Protein AF-A0A562UPF8-F1 (afdb_monomer_lite)

InterPro domains:
  IPR036689 ESAT-6-like superfamily [SSF140453] (4-99)

pLDDT: mean 78.83, std 12.69, range [39.84, 93.44]

Secondary structure (DSSP, 8-state):
--------HHHHHHHHHHHHHHHHHHHHHHHHHHHHHHHHHHSSSS-SHHHHHHHHHHHHHHHHHHHHHHHHHHHHHHHHHHHHHHHHHHHHHHHHHH--

Structure (mmCIF, N/CA/C/O backbone):
data_AF-A0A562UPF8-F1
#
_entry.id   AF-A0A562UPF8-F1
#
loop_
_atom_site.group_PDB
_atom_site.id
_atom_site.type_symbol
_atom_site.label_atom_id
_atom_site.label_alt_id
_atom_site.label_comp_id
_atom_site.label_asym_id
_atom_site.label_entity_id
_atom_site.label_seq_id
_atom_site.pdbx_PDB_ins_code
_atom_site.Cartn_x
_atom_site.Cartn_y
_atom_site.Cartn_z
_atom_site.occupancy
_atom_site.B_iso_or_equiv
_atom_site.auth_seq_id
_atom_site.auth_comp_id
_atom_site.auth_asym_id
_atom_site.auth_atom_id
_atom_site.pdbx_PDB_model_num
ATOM 1 N N . MET A 1 1 ? 35.860 -2.901 -25.262 1.00 39.84 1 MET A N 1
ATOM 2 C CA . MET A 1 1 ? 34.928 -3.834 -24.601 1.00 39.84 1 MET A CA 1
ATOM 3 C C . MET A 1 1 ? 34.217 -3.052 -23.514 1.00 39.84 1 MET A C 1
ATOM 5 O O . MET A 1 1 ? 34.785 -2.869 -22.448 1.00 39.84 1 MET A O 1
ATOM 9 N N . GLY A 1 2 ? 33.064 -2.464 -23.837 1.00 44.31 2 GLY A N 1
ATOM 10 C CA . GLY A 1 2 ? 32.216 -1.846 -22.823 1.00 44.31 2 GLY A CA 1
ATOM 11 C C . GLY A 1 2 ? 31.540 -2.966 -22.052 1.00 44.31 2 GLY A C 1
ATOM 12 O O . GLY A 1 2 ? 30.917 -3.829 -22.669 1.00 44.31 2 GLY A O 1
ATOM 13 N N . ASP A 1 3 ? 31.745 -2.994 -20.743 1.00 45.16 3 ASP A N 1
ATOM 14 C CA . ASP A 1 3 ? 31.007 -3.860 -19.837 1.00 45.16 3 ASP A CA 1
ATOM 15 C C . ASP A 1 3 ? 29.521 -3.519 -20.008 1.00 45.16 3 ASP A C 1
ATOM 17 O O . ASP A 1 3 ? 29.070 -2.440 -19.617 1.00 45.16 3 ASP A O 1
ATOM 21 N N . LEU A 1 4 ? 28.787 -4.368 -20.734 1.00 54.12 4 LEU A N 1
ATOM 22 C CA . LEU A 1 4 ? 27.339 -4.254 -20.839 1.00 54.12 4 LEU A CA 1
ATOM 23 C C . LEU A 1 4 ? 26.824 -4.460 -19.424 1.00 54.12 4 LEU A C 1
ATOM 25 O O . LEU A 1 4 ? 26.750 -5.603 -18.968 1.00 54.12 4 LEU A O 1
ATOM 29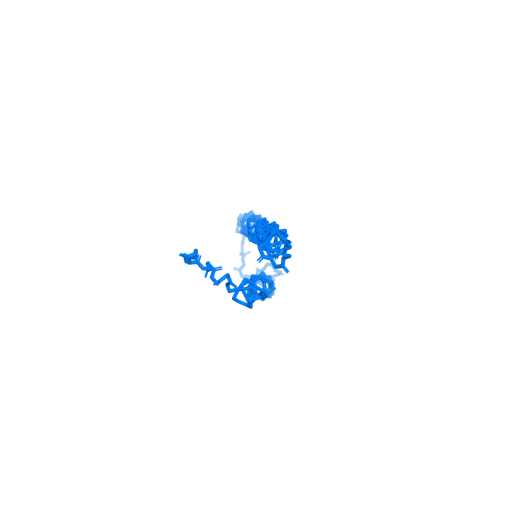 N N . ILE A 1 5 ? 26.481 -3.371 -18.736 1.00 55.47 5 ILE A N 1
ATOM 30 C CA . ILE A 1 5 ? 25.708 -3.447 -17.505 1.00 55.47 5 ILE A CA 1
ATOM 31 C C . ILE A 1 5 ? 24.452 -4.240 -17.867 1.00 55.47 5 ILE A C 1
ATOM 33 O O . ILE A 1 5 ? 23.540 -3.742 -18.521 1.00 55.47 5 ILE A O 1
ATOM 37 N N . ARG A 1 6 ? 24.432 -5.531 -17.522 1.00 61.78 6 ARG A N 1
ATOM 38 C CA . ARG A 1 6 ? 23.275 -6.394 -17.746 1.00 61.78 6 ARG A CA 1
ATOM 39 C C . ARG A 1 6 ? 22.245 -6.014 -16.703 1.00 61.78 6 ARG A C 1
ATOM 41 O O . ARG A 1 6 ? 22.233 -6.554 -15.599 1.00 61.78 6 ARG A O 1
ATOM 48 N N . TYR A 1 7 ? 21.396 -5.058 -17.049 1.00 66.56 7 TYR A N 1
ATOM 49 C CA . TYR A 1 7 ? 20.286 -4.677 -16.197 1.00 66.56 7 TYR A CA 1
ATOM 50 C C . TYR A 1 7 ? 19.314 -5.850 -16.057 1.00 66.56 7 TYR A C 1
ATOM 52 O O . TYR A 1 7 ? 18.820 -6.413 -17.036 1.00 66.56 7 TYR A O 1
ATOM 60 N N . ASN A 1 8 ? 19.043 -6.241 -14.811 1.00 76.62 8 ASN A N 1
ATOM 61 C CA . ASN A 1 8 ? 18.093 -7.301 -14.506 1.00 76.62 8 ASN A CA 1
ATOM 62 C C . ASN A 1 8 ? 16.658 -6.753 -14.555 1.00 76.62 8 ASN A C 1
ATOM 64 O O . ASN A 1 8 ? 16.024 -6.546 -13.522 1.00 76.62 8 ASN A O 1
ATOM 68 N N . TYR A 1 9 ? 16.139 -6.524 -15.763 1.00 76.00 9 TYR A N 1
ATOM 69 C CA . TYR A 1 9 ? 14.762 -6.060 -15.980 1.00 76.00 9 TYR A CA 1
ATOM 70 C C . TYR A 1 9 ? 13.714 -6.995 -15.364 1.00 76.00 9 TYR A C 1
ATOM 72 O O . TYR A 1 9 ? 12.675 -6.542 -14.890 1.00 76.00 9 TYR A O 1
ATOM 80 N N . VAL A 1 10 ? 14.007 -8.299 -15.325 1.00 79.00 10 VAL A N 1
ATOM 81 C CA . VAL A 1 10 ? 13.162 -9.299 -14.657 1.00 79.00 10 VAL A CA 1
ATOM 82 C C . VAL A 1 10 ? 13.136 -9.053 -13.148 1.00 79.00 10 VAL A C 1
ATOM 84 O O . VAL A 1 10 ? 12.072 -9.065 -12.544 1.00 79.00 10 VAL A O 1
ATOM 87 N N . GLY A 1 11 ? 14.286 -8.760 -12.542 1.00 79.25 11 GLY A N 1
ATOM 88 C CA . GLY A 1 11 ? 14.398 -8.389 -11.131 1.00 79.25 11 GLY A CA 1
ATOM 89 C C . GLY A 1 11 ? 13.648 -7.101 -10.792 1.00 79.25 11 GLY A C 1
ATOM 90 O O . GLY A 1 11 ? 12.977 -7.052 -9.766 1.00 79.25 11 GLY A O 1
ATOM 91 N N . ILE A 1 12 ? 13.696 -6.096 -11.674 1.00 81.31 12 ILE A N 1
ATOM 92 C CA . ILE A 1 12 ? 12.938 -4.846 -11.510 1.00 81.31 12 ILE A CA 1
ATOM 93 C C . ILE A 1 12 ? 11.436 -5.134 -11.524 1.00 81.31 12 ILE A C 1
ATOM 95 O O . ILE A 1 12 ? 10.735 -4.746 -10.592 1.00 81.31 12 ILE A O 1
ATOM 99 N N . LYS A 1 13 ? 10.950 -5.886 -12.520 1.00 83.25 13 LYS A N 1
ATOM 100 C CA . LYS A 1 13 ? 9.539 -6.281 -12.598 1.00 83.25 13 LYS A CA 1
ATOM 101 C C . LYS A 1 13 ? 9.101 -7.092 -11.375 1.00 83.25 13 LYS A C 1
ATOM 103 O O . LYS A 1 13 ? 8.066 -6.799 -10.789 1.00 83.25 13 LY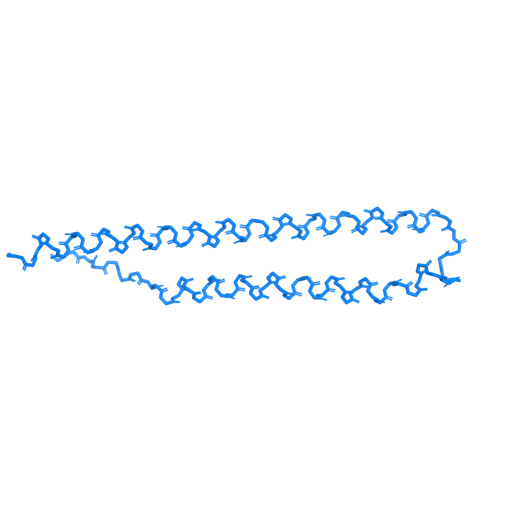S A O 1
ATOM 108 N N . ASN A 1 14 ? 9.913 -8.058 -10.947 1.00 86.62 14 ASN A N 1
ATOM 109 C CA . ASN A 1 14 ? 9.638 -8.850 -9.748 1.00 86.62 14 ASN A CA 1
ATOM 110 C C . ASN A 1 14 ? 9.562 -7.973 -8.488 1.00 86.62 14 ASN A C 1
ATOM 112 O O . ASN A 1 14 ? 8.728 -8.226 -7.623 1.00 86.62 14 ASN A O 1
ATOM 116 N N . GLY A 1 15 ? 10.408 -6.943 -8.383 1.00 84.81 15 GLY A N 1
ATOM 117 C CA . GLY A 1 15 ? 10.359 -5.963 -7.299 1.00 84.81 15 GLY A CA 1
ATOM 118 C C . GLY A 1 15 ? 9.078 -5.126 -7.319 1.00 84.81 15 GLY A C 1
ATOM 119 O O . GLY A 1 15 ? 8.456 -4.943 -6.278 1.00 84.81 15 GLY A O 1
ATOM 120 N N . GLN A 1 16 ? 8.638 -4.681 -8.498 1.00 87.25 16 GLN A N 1
ATOM 121 C CA . GLN A 1 16 ? 7.369 -3.962 -8.663 1.00 87.25 16 GLN A CA 1
ATOM 122 C C . GLN A 1 16 ? 6.162 -4.834 -8.279 1.00 87.25 16 GLN A C 1
ATOM 124 O O . GLN A 1 16 ? 5.296 -4.382 -7.532 1.00 87.25 16 GLN A O 1
ATOM 129 N N . ASP A 1 17 ? 6.134 -6.094 -8.719 1.00 89.00 17 ASP A N 1
ATOM 130 C CA . ASP A 1 17 ? 5.070 -7.042 -8.368 1.00 89.00 17 ASP A CA 1
ATOM 131 C C . ASP A 1 17 ? 5.086 -7.376 -6.859 1.00 89.00 17 ASP A C 1
ATOM 133 O O . ASP A 1 17 ? 4.041 -7.618 -6.251 1.00 89.00 17 ASP A O 1
ATOM 137 N N . ALA A 1 18 ? 6.268 -7.399 -6.230 1.00 90.56 18 ALA A N 1
ATOM 138 C CA . ALA A 1 18 ? 6.406 -7.586 -4.787 1.00 90.56 18 ALA A CA 1
ATOM 139 C C . ALA A 1 18 ? 5.883 -6.379 -3.994 1.00 90.56 18 ALA A C 1
ATOM 141 O O . ALA A 1 18 ? 5.235 -6.574 -2.968 1.00 90.56 18 ALA A O 1
ATOM 142 N N . ILE A 1 19 ? 6.113 -5.157 -4.487 1.00 90.56 19 ILE A N 1
ATOM 143 C CA . ILE A 1 19 ? 5.552 -3.930 -3.908 1.00 90.56 19 ILE A CA 1
ATOM 144 C C . ILE A 1 19 ? 4.019 -3.979 -3.928 1.00 90.56 19 ILE A C 1
ATOM 146 O O . ILE A 1 19 ? 3.396 -3.761 -2.891 1.00 90.56 19 ILE A O 1
ATOM 150 N N . ASP A 1 20 ? 3.414 -4.335 -5.064 1.00 90.94 20 ASP A N 1
ATOM 151 C CA . ASP A 1 20 ? 1.951 -4.429 -5.178 1.00 90.94 20 ASP A CA 1
ATOM 152 C C . ASP A 1 20 ? 1.370 -5.449 -4.191 1.00 90.94 20 ASP A C 1
ATOM 154 O O . ASP A 1 20 ? 0.399 -5.173 -3.486 1.00 90.94 20 ASP A O 1
ATOM 158 N N . LYS A 1 21 ? 2.005 -6.623 -4.088 1.00 93.12 21 LYS A N 1
ATOM 159 C CA . LYS A 1 21 ? 1.605 -7.661 -3.127 1.00 93.12 21 LYS A CA 1
ATOM 160 C C . LYS A 1 21 ? 1.723 -7.187 -1.685 1.00 93.12 21 LYS A C 1
ATOM 162 O O . LYS A 1 21 ? 0.841 -7.490 -0.889 1.00 93.12 21 LYS A O 1
ATOM 167 N N . PHE A 1 22 ? 2.795 -6.473 -1.352 1.00 92.19 22 PHE A N 1
ATOM 168 C CA . PHE A 1 22 ? 3.004 -5.953 -0.007 1.00 92.19 22 PHE A CA 1
ATOM 169 C C . PHE A 1 22 ? 1.923 -4.938 0.374 1.00 92.19 22 PHE A C 1
ATOM 171 O O . PHE A 1 22 ? 1.356 -5.049 1.456 1.00 92.19 22 PHE A O 1
ATOM 178 N N . ILE A 1 23 ? 1.590 -4.001 -0.522 1.00 91.75 23 ILE A N 1
ATOM 179 C CA . ILE A 1 23 ? 0.523 -3.015 -0.285 1.00 91.75 23 ILE A CA 1
ATOM 180 C C . ILE A 1 23 ? -0.813 -3.730 -0.051 1.00 91.75 23 ILE A C 1
ATOM 182 O O . ILE A 1 23 ? -1.474 -3.477 0.952 1.00 91.75 23 ILE A O 1
ATOM 186 N N . MET A 1 24 ? -1.167 -4.696 -0.908 1.00 92.75 24 MET A N 1
ATOM 187 C CA . MET A 1 24 ? -2.389 -5.488 -0.727 1.00 92.75 24 MET A CA 1
ATOM 188 C C . MET A 1 24 ? -2.407 -6.252 0.603 1.00 92.75 24 MET A C 1
ATOM 190 O O . MET A 1 24 ? -3.437 -6.312 1.267 1.00 92.75 24 MET A O 1
ATOM 194 N N . GLN A 1 25 ? -1.284 -6.863 0.992 1.00 93.44 25 GLN A N 1
ATOM 195 C CA . GLN A 1 25 ? -1.174 -7.584 2.262 1.00 93.44 25 GLN A CA 1
ATOM 196 C C . GLN A 1 25 ? -1.321 -6.651 3.462 1.00 93.44 25 GLN A C 1
ATOM 198 O O . GLN A 1 25 ? -2.032 -6.991 4.401 1.00 93.44 25 GLN A O 1
ATOM 203 N N . MET A 1 26 ? -0.696 -5.476 3.415 1.00 92.56 26 MET A N 1
ATOM 204 C CA . MET A 1 26 ? -0.809 -4.466 4.461 1.00 92.56 26 MET A CA 1
ATOM 205 C C . MET A 1 26 ? -2.265 -4.026 4.654 1.00 92.56 26 MET A C 1
ATOM 207 O O . MET A 1 26 ? -2.741 -4.015 5.788 1.00 92.56 26 MET A O 1
ATOM 211 N N . ASP A 1 27 ? -2.986 -3.733 3.570 1.00 90.31 27 ASP A N 1
ATOM 212 C CA . ASP A 1 27 ? -4.399 -3.351 3.650 1.00 90.31 27 ASP A CA 1
ATOM 213 C C . ASP A 1 27 ? -5.267 -4.477 4.226 1.00 90.31 27 ASP A C 1
ATOM 215 O O . ASP A 1 27 ? -6.076 -4.232 5.122 1.00 90.31 27 ASP A O 1
ATOM 219 N N . MET A 1 28 ? -5.053 -5.726 3.792 1.00 90.56 28 MET A N 1
ATOM 220 C CA . MET A 1 28 ? -5.780 -6.885 4.326 1.00 90.56 28 MET A CA 1
ATOM 221 C C . MET A 1 28 ? -5.533 -7.104 5.825 1.00 90.56 28 MET A C 1
ATOM 223 O O . MET A 1 28 ? -6.470 -7.412 6.561 1.00 90.56 28 MET A O 1
ATOM 227 N N . GLU A 1 29 ? -4.293 -6.955 6.291 1.00 90.31 29 GLU A N 1
ATOM 228 C CA . GLU A 1 29 ? -3.955 -7.096 7.713 1.00 90.31 29 GLU A CA 1
ATOM 229 C C . GLU A 1 29 ? -4.576 -5.968 8.549 1.00 90.31 29 GLU A C 1
ATOM 231 O O . GLU A 1 29 ? -5.130 -6.227 9.620 1.00 90.31 29 GLU A O 1
ATOM 236 N N . LEU A 1 30 ? -4.565 -4.727 8.050 1.00 90.12 30 LEU A N 1
ATOM 237 C CA . LEU A 1 30 ? -5.225 -3.596 8.712 1.00 90.12 30 LEU A CA 1
ATOM 238 C C . LEU A 1 30 ? -6.741 -3.802 8.802 1.00 90.12 30 LEU A C 1
ATOM 240 O O . LEU A 1 30 ? -7.324 -3.610 9.871 1.00 90.12 30 LEU A O 1
ATOM 244 N N . ASP A 1 31 ? -7.376 -4.264 7.724 1.00 89.25 31 ASP A N 1
ATOM 245 C CA . ASP A 1 31 ? -8.801 -4.604 7.711 1.00 89.25 31 ASP A CA 1
ATOM 246 C C . ASP A 1 31 ? -9.120 -5.742 8.693 1.00 89.25 31 ASP A C 1
ATOM 248 O O . ASP A 1 31 ? -10.118 -5.690 9.420 1.00 89.25 31 ASP A O 1
ATOM 252 N N . ALA A 1 32 ? -8.258 -6.761 8.769 1.00 87.19 32 ALA A N 1
ATOM 253 C CA . ALA A 1 32 ? -8.417 -7.874 9.699 1.00 87.19 32 ALA A CA 1
ATOM 254 C C . ALA A 1 32 ? -8.301 -7.422 11.162 1.00 87.19 32 ALA A C 1
ATOM 256 O O . ALA A 1 32 ? -9.091 -7.858 12.007 1.00 87.19 32 ALA A O 1
ATOM 257 N N . ILE A 1 33 ? -7.346 -6.540 11.472 1.00 86.31 33 ILE A N 1
ATOM 258 C CA . ILE A 1 33 ? -7.205 -5.945 12.804 1.00 86.31 33 ILE A CA 1
ATOM 259 C C . ILE A 1 33 ? -8.459 -5.133 13.142 1.00 86.31 33 ILE A C 1
ATOM 261 O O . ILE A 1 33 ? -9.046 -5.323 14.206 1.00 86.31 33 ILE A O 1
ATOM 265 N N . GLU A 1 34 ? -8.929 -4.280 12.234 1.00 85.88 34 GLU A N 1
ATOM 266 C CA . GLU A 1 34 ? -10.136 -3.483 12.461 1.00 85.88 34 GLU A CA 1
ATOM 267 C C . GLU A 1 34 ? -11.385 -4.342 12.656 1.00 85.88 34 GLU A C 1
ATOM 269 O O . GLU A 1 34 ? -12.188 -4.072 13.550 1.00 85.88 34 GLU A O 1
ATOM 274 N N . SER A 1 35 ? -11.528 -5.425 11.891 1.00 84.44 35 SER A N 1
ATOM 275 C CA . SER A 1 35 ? -12.630 -6.368 12.069 1.00 84.44 35 SER A CA 1
ATOM 276 C C . SER A 1 35 ? -12.584 -7.070 13.428 1.00 84.44 35 SER A C 1
ATOM 278 O O . SER A 1 35 ? -13.641 -7.341 13.996 1.00 84.44 35 SER A O 1
ATOM 280 N N . LYS A 1 36 ? -11.391 -7.375 13.957 1.00 80.94 36 LYS A N 1
ATOM 281 C CA . LYS A 1 36 ? -11.223 -7.978 15.292 1.00 80.94 36 LYS A CA 1
ATOM 282 C C . LYS A 1 36 ? -11.494 -6.990 16.423 1.00 80.94 36 LYS A C 1
ATOM 284 O O . LYS A 1 36 ? -11.898 -7.413 17.501 1.00 80.94 36 LYS A O 1
ATOM 289 N N . LEU A 1 37 ? -11.279 -5.698 16.185 1.00 78.25 37 LEU A N 1
ATOM 290 C CA . LEU A 1 37 ? -11.508 -4.640 17.171 1.00 78.25 37 LEU A CA 1
ATOM 291 C C . LEU A 1 37 ? -12.954 -4.123 17.161 1.00 78.25 37 LEU A C 1
ATOM 293 O O . LEU A 1 37 ? -13.423 -3.629 18.179 1.00 78.25 37 LEU A O 1
ATOM 297 N N . LYS A 1 38 ? -13.700 -4.310 16.065 1.00 75.94 38 LYS A N 1
ATOM 298 C CA . LYS A 1 38 ? -15.109 -3.897 15.938 1.00 75.94 38 LYS A CA 1
ATOM 299 C C . LYS A 1 38 ? -16.024 -4.358 17.092 1.00 75.94 38 LYS A C 1
ATOM 301 O O . LYS A 1 38 ? -16.813 -3.538 17.552 1.00 75.94 38 LYS A O 1
ATOM 306 N N . PRO A 1 39 ? -15.940 -5.600 17.612 1.00 69.69 39 PRO A N 1
ATOM 307 C CA . PRO A 1 39 ? -16.745 -6.011 18.764 1.00 69.69 39 PRO A CA 1
ATOM 308 C C . PRO A 1 39 ? -16.449 -5.207 20.039 1.00 69.69 39 PRO A C 1
ATOM 310 O O . PRO A 1 39 ? -17.366 -4.981 20.824 1.00 69.69 39 PRO A O 1
ATOM 313 N N . LEU A 1 40 ? -15.202 -4.748 20.222 1.00 67.19 40 LEU A N 1
ATOM 314 C CA . LEU A 1 40 ? -14.784 -3.930 21.370 1.00 67.19 40 LEU A CA 1
ATOM 315 C C . LEU A 1 40 ? -15.327 -2.498 21.290 1.00 67.19 40 LEU A C 1
ATOM 317 O O . LEU A 1 40 ? -15.572 -1.882 22.322 1.00 67.19 40 LEU A O 1
ATOM 321 N N . ASP A 1 41 ? -15.537 -2.004 20.070 1.00 65.31 41 ASP A N 1
ATOM 322 C CA . ASP A 1 41 ? -16.118 -0.690 19.784 1.00 65.31 41 ASP A CA 1
ATOM 323 C C . ASP A 1 41 ? -17.634 -0.673 20.072 1.00 65.31 41 ASP A C 1
ATOM 325 O O . ASP A 1 41 ? -18.172 0.265 20.659 1.00 65.31 41 ASP A O 1
ATOM 329 N N . THR A 1 42 ? -18.333 -1.759 19.712 1.00 63.22 42 THR A N 1
ATOM 330 C CA . THR A 1 42 ? -19.807 -1.820 19.718 1.00 63.22 42 THR A CA 1
ATOM 331 C C . THR A 1 42 ? -20.462 -2.308 21.010 1.00 63.22 42 THR A C 1
ATOM 333 O O . THR A 1 42 ? -21.672 -2.143 21.154 1.00 63.22 42 THR A O 1
ATOM 336 N N . GLY A 1 43 ? -19.735 -2.945 21.932 1.00 56.34 43 GLY A N 1
ATOM 337 C CA . GLY A 1 43 ? -20.385 -3.608 23.063 1.00 56.34 43 GLY A CA 1
ATOM 338 C C . GLY A 1 43 ? -19.471 -3.857 24.252 1.00 56.34 43 GLY A C 1
ATOM 339 O O . GLY A 1 43 ? -18.506 -4.602 24.145 1.00 56.34 43 GLY A O 1
ATOM 340 N N . GLU A 1 44 ? -19.836 -3.258 25.387 1.00 54.66 44 GLU A N 1
ATOM 341 C CA . GLU A 1 44 ? -19.491 -3.622 26.776 1.00 54.66 44 GLU A CA 1
ATOM 342 C C . GLU A 1 44 ? -18.010 -3.660 27.209 1.00 54.66 44 GLU A C 1
ATOM 344 O O . GLU A 1 44 ? -17.739 -3.475 28.393 1.00 54.66 44 GLU A O 1
ATOM 349 N N . ALA A 1 45 ? -17.043 -3.853 26.311 1.00 59.47 45 ALA A N 1
ATOM 350 C CA . ALA A 1 45 ? -15.635 -4.030 26.666 1.00 59.47 45 ALA A CA 1
ATOM 351 C C . ALA A 1 45 ? -14.903 -2.705 26.929 1.00 59.47 45 ALA A C 1
ATOM 353 O O . ALA A 1 45 ? -13.987 -2.658 27.749 1.00 59.47 45 ALA A O 1
ATOM 354 N N . TRP A 1 46 ? -15.274 -1.634 26.222 1.00 63.53 46 TRP A N 1
ATOM 355 C CA . TRP A 1 46 ? -14.681 -0.303 26.372 1.00 63.53 46 TRP A CA 1
ATOM 356 C C . TRP A 1 46 ? -15.674 0.581 27.123 1.00 63.53 46 TRP A C 1
ATOM 358 O O . TRP A 1 46 ? -16.479 1.297 26.539 1.00 63.53 46 TRP A O 1
ATOM 368 N N . SER A 1 47 ? -15.663 0.479 28.451 1.00 58.12 47 SER A N 1
ATOM 369 C CA . SER A 1 47 ? -16.655 1.090 29.347 1.00 58.12 47 SER A CA 1
ATOM 370 C C . SER A 1 47 ? -16.496 2.608 29.566 1.00 58.12 47 SER A C 1
ATOM 372 O O . SER A 1 47 ? -16.954 3.135 30.578 1.00 58.12 47 SER A O 1
ATOM 374 N N . GLY A 1 48 ? -15.895 3.345 28.625 1.00 64.38 48 GLY A N 1
ATOM 375 C CA . GLY A 1 48 ? -15.731 4.800 28.723 1.00 64.38 48 GLY A CA 1
ATOM 376 C C . GLY A 1 48 ? -15.563 5.481 27.366 1.00 64.38 48 GLY A C 1
ATOM 377 O O . GLY A 1 48 ? -14.860 4.964 26.497 1.00 64.38 48 GLY A O 1
ATOM 378 N N . SER A 1 49 ? -16.178 6.661 27.200 1.00 71.25 49 SER A N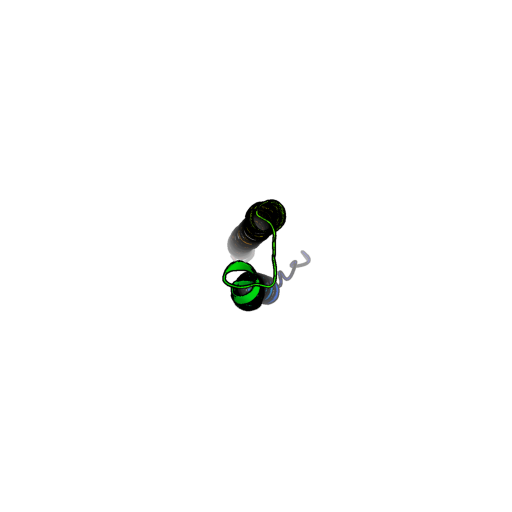 1
ATOM 379 C CA . SER A 1 49 ? -16.095 7.469 25.969 1.00 71.25 49 SER A CA 1
ATOM 380 C C . SER A 1 49 ? -14.655 7.753 25.554 1.00 71.25 49 SER A C 1
ATOM 382 O O . SER A 1 49 ? -14.339 7.751 24.370 1.00 71.25 49 SER A O 1
ATOM 384 N N . ASP A 1 50 ? -13.769 7.943 26.530 1.00 71.44 50 ASP A N 1
ATOM 385 C CA . ASP A 1 50 ? -12.370 8.306 26.297 1.00 71.44 50 ASP A CA 1
ATOM 386 C C . ASP A 1 50 ? -11.586 7.175 25.631 1.00 71.44 50 ASP A C 1
ATOM 388 O O . ASP A 1 50 ? -10.708 7.431 24.809 1.00 71.44 50 ASP A O 1
ATOM 392 N N . ALA A 1 51 ? -11.932 5.919 25.938 1.00 72.62 51 ALA A N 1
ATOM 393 C CA . ALA A 1 51 ? -11.336 4.774 25.273 1.00 72.62 51 ALA A CA 1
ATOM 394 C C . ALA A 1 51 ? -11.756 4.782 23.798 1.00 72.62 51 ALA A C 1
ATOM 396 O O . ALA A 1 51 ? -10.893 4.855 22.933 1.00 72.62 51 ALA A O 1
ATOM 397 N N . GLN A 1 52 ? -13.059 4.816 23.498 1.00 75.31 52 GLN A N 1
ATOM 398 C CA . GLN A 1 52 ? -13.563 4.814 22.114 1.00 75.31 52 GLN A CA 1
ATOM 399 C C . GLN A 1 52 ? -12.964 5.950 21.269 1.00 75.31 52 GLN A C 1
ATOM 401 O O . GLN A 1 52 ? -12.511 5.717 20.148 1.00 75.31 52 GLN A O 1
ATOM 406 N N . VAL A 1 53 ? -12.874 7.159 21.834 1.00 78.38 53 VAL A N 1
ATOM 407 C CA . VAL A 1 53 ? -12.229 8.310 21.182 1.00 78.38 53 VAL A CA 1
ATOM 408 C C . VAL A 1 53 ? -10.752 8.029 20.895 1.00 78.38 53 VAL A C 1
ATOM 410 O O . VAL A 1 53 ? -10.321 8.168 19.751 1.00 78.38 53 VAL A O 1
ATOM 413 N N . ALA A 1 54 ? -9.989 7.542 21.880 1.00 78.19 54 ALA A N 1
ATOM 414 C CA . ALA A 1 54 ? -8.580 7.203 21.687 1.00 78.19 54 ALA A CA 1
ATOM 415 C C . ALA A 1 54 ? -8.370 6.114 20.620 1.00 78.19 54 ALA A C 1
ATOM 417 O O . ALA A 1 54 ? -7.392 6.166 19.871 1.00 78.19 54 ALA A O 1
ATOM 418 N N . TYR A 1 55 ? -9.286 5.144 20.503 1.00 80.81 55 TYR A N 1
ATOM 419 C CA . TYR A 1 55 ? -9.233 4.163 19.418 1.00 80.81 55 TYR A CA 1
ATOM 420 C C . TYR A 1 55 ? -9.475 4.784 18.061 1.00 80.81 55 TYR A C 1
ATOM 422 O O . TYR A 1 55 ? -8.697 4.508 17.157 1.00 80.81 55 TYR A O 1
ATOM 430 N N . HIS A 1 56 ? -10.506 5.610 17.893 1.00 83.06 56 HIS A N 1
ATOM 431 C CA . HIS A 1 56 ? -10.747 6.262 16.609 1.00 83.06 56 HIS A CA 1
ATOM 432 C C . HIS A 1 56 ? -9.576 7.165 16.200 1.00 83.06 56 HIS A C 1
ATOM 434 O O . HIS A 1 56 ? -9.182 7.155 15.031 1.00 83.06 56 HIS A O 1
ATOM 440 N N . ASP A 1 57 ? -8.957 7.860 17.155 1.00 84.69 57 ASP A N 1
ATOM 441 C CA . ASP A 1 57 ? -7.788 8.705 16.910 1.00 84.69 57 ASP A CA 1
ATOM 442 C C . ASP A 1 57 ? -6.565 7.884 16.483 1.00 84.69 57 ASP A C 1
ATOM 444 O O . ASP A 1 57 ? -5.935 8.183 15.464 1.00 84.69 57 ASP A O 1
ATOM 448 N N . LEU A 1 58 ? -6.238 6.817 17.218 1.00 83.12 58 LEU A N 1
ATOM 449 C CA . LEU A 1 58 ? -5.152 5.901 16.852 1.00 83.12 58 LEU A CA 1
ATOM 450 C C . LEU A 1 58 ? -5.453 5.178 15.535 1.00 83.12 58 LEU A C 1
ATOM 452 O O . LEU A 1 58 ? -4.556 4.988 14.709 1.00 83.12 58 LEU A O 1
ATOM 456 N N . LYS A 1 59 ? -6.728 4.844 15.304 1.00 87.25 59 LYS A N 1
ATOM 457 C CA . LYS A 1 59 ? -7.208 4.217 14.076 1.00 87.25 59 LYS A CA 1
ATOM 458 C C . LYS A 1 59 ? -7.072 5.140 12.866 1.00 87.25 59 LYS A C 1
ATOM 460 O O . LYS A 1 59 ? -6.851 4.687 11.748 1.00 87.25 59 LYS A O 1
ATOM 465 N N . SER A 1 60 ? -7.217 6.440 13.052 1.00 88.69 60 SER A N 1
ATOM 466 C CA . SER A 1 60 ? -6.945 7.398 11.986 1.00 88.69 60 SER A CA 1
ATOM 467 C C . SER A 1 60 ? -5.440 7.464 11.703 1.00 88.69 60 SER A C 1
ATOM 469 O O . SER A 1 60 ? -5.002 7.343 10.558 1.00 88.69 60 SER A O 1
ATOM 471 N N . GLN A 1 61 ? -4.625 7.540 12.760 1.00 87.62 61 GLN A N 1
ATOM 472 C CA . GLN A 1 61 ? -3.170 7.683 12.657 1.00 87.62 61 GLN A CA 1
ATOM 473 C C . GLN A 1 61 ? -2.487 6.498 11.963 1.00 87.62 61 GLN A C 1
ATOM 475 O O . GLN A 1 61 ? -1.712 6.707 11.031 1.00 87.62 61 GLN A O 1
ATOM 480 N N . TRP A 1 62 ? -2.777 5.254 12.359 1.00 86.38 62 TRP A N 1
ATOM 481 C CA . TRP A 1 62 ? -2.124 4.087 11.745 1.00 86.38 62 TRP A CA 1
ATOM 482 C C . TRP A 1 62 ? -2.535 3.870 10.270 1.00 86.38 62 TRP A C 1
ATOM 484 O O . TRP A 1 62 ? -1.750 3.338 9.490 1.00 86.38 62 TRP A O 1
ATOM 494 N N . ARG A 1 63 ? -3.715 4.358 9.848 1.00 89.69 63 ARG A N 1
ATOM 495 C CA . ARG A 1 63 ? -4.246 4.264 8.482 1.00 89.69 63 ARG A CA 1
ATOM 496 C C . ARG A 1 63 ? -3.621 5.340 7.619 1.00 89.69 63 ARG A C 1
ATOM 498 O O . ARG A 1 63 ? -3.213 5.048 6.503 1.00 89.69 63 ARG A O 1
ATOM 505 N N . ALA A 1 64 ? -3.472 6.548 8.158 1.00 91.31 64 ALA A N 1
ATOM 506 C CA . ALA A 1 64 ? -2.691 7.597 7.519 1.00 91.31 64 ALA A CA 1
ATOM 507 C C . ALA A 1 64 ? -1.230 7.156 7.316 1.00 91.31 64 ALA A C 1
ATOM 509 O O . ALA A 1 64 ? -0.679 7.331 6.232 1.00 91.31 64 ALA A O 1
ATOM 510 N N . ALA A 1 65 ? -0.620 6.518 8.321 1.00 89.06 65 ALA A N 1
ATOM 511 C CA . ALA A 1 65 ? 0.737 5.985 8.210 1.00 89.06 65 ALA A CA 1
ATOM 512 C C . A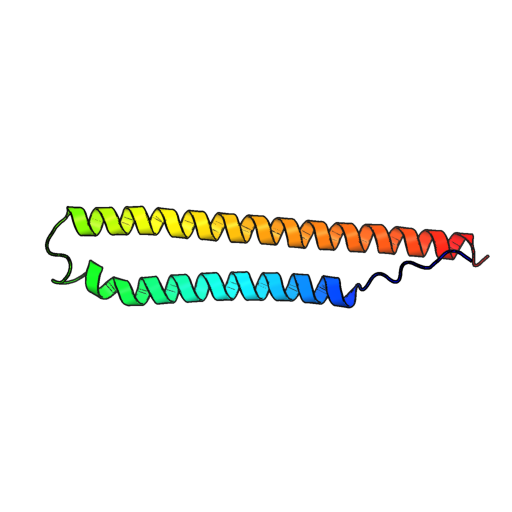LA A 1 65 ? 0.843 4.867 7.158 1.00 89.06 65 ALA A C 1
ATOM 514 O O . ALA A 1 65 ? 1.764 4.880 6.344 1.00 89.06 65 ALA A O 1
ATOM 515 N N . ALA A 1 66 ? -0.115 3.936 7.130 1.00 89.06 66 ALA A N 1
ATOM 516 C CA . ALA A 1 66 ? -0.190 2.903 6.100 1.00 89.06 66 ALA A CA 1
ATOM 517 C C . ALA A 1 66 ? -0.344 3.501 4.692 1.00 89.06 66 ALA A C 1
ATOM 519 O O . ALA A 1 66 ? 0.378 3.110 3.777 1.00 89.06 66 ALA A O 1
ATOM 520 N N . GLY A 1 67 ? -1.203 4.511 4.534 1.00 92.06 67 GLY A N 1
ATOM 521 C CA . GLY A 1 67 ? -1.351 5.259 3.285 1.00 92.06 67 GLY A CA 1
ATOM 522 C C . GLY A 1 67 ? -0.036 5.890 2.824 1.00 92.06 67 GLY A C 1
ATOM 523 O O . GLY A 1 67 ? 0.375 5.684 1.687 1.00 92.06 67 GLY A O 1
ATOM 524 N N . ALA A 1 68 ? 0.689 6.562 3.722 1.00 92.38 68 ALA A N 1
ATOM 525 C CA . ALA A 1 68 ? 1.985 7.168 3.405 1.00 92.38 68 ALA A CA 1
ATOM 526 C C . ALA A 1 68 ? 3.053 6.132 2.997 1.00 92.38 68 ALA A C 1
ATOM 528 O O . ALA A 1 68 ? 3.885 6.391 2.118 1.00 92.38 68 ALA A O 1
ATOM 529 N N . ILE A 1 69 ? 3.029 4.941 3.607 1.00 90.62 69 ILE A N 1
ATOM 530 C CA . ILE A 1 69 ? 3.890 3.819 3.211 1.00 90.62 69 ILE A CA 1
ATOM 531 C C . ILE A 1 69 ? 3.517 3.349 1.800 1.00 90.62 69 ILE A C 1
ATOM 533 O O . ILE A 1 69 ? 4.405 3.212 0.957 1.00 90.62 69 ILE A O 1
ATOM 537 N N . ALA A 1 70 ? 2.227 3.148 1.519 1.00 91.31 70 ALA A N 1
ATOM 538 C CA . ALA A 1 70 ? 1.753 2.750 0.195 1.00 91.31 70 ALA A CA 1
ATOM 539 C C . ALA A 1 70 ? 2.137 3.779 -0.879 1.00 91.31 70 ALA A C 1
ATOM 541 O O . ALA A 1 70 ? 2.674 3.402 -1.919 1.00 91.31 70 ALA A O 1
ATOM 542 N N . GLU A 1 71 ? 1.955 5.072 -0.612 1.00 93.06 71 GLU A N 1
ATOM 543 C CA . GLU A 1 71 ? 2.351 6.158 -1.515 1.00 93.06 71 GLU A CA 1
ATOM 544 C C . GLU A 1 71 ? 3.855 6.142 -1.809 1.00 93.06 71 GLU A C 1
ATOM 546 O O . GLU A 1 71 ? 4.263 6.206 -2.970 1.00 93.06 71 GLU A O 1
ATOM 551 N N . SER A 1 72 ? 4.687 5.985 -0.775 1.00 92.88 72 SER A N 1
ATOM 552 C CA . SER A 1 72 ? 6.147 5.910 -0.922 1.00 92.88 72 SER A CA 1
ATOM 553 C C . SER A 1 72 ? 6.574 4.705 -1.763 1.00 92.88 72 SER A C 1
ATOM 555 O O . SER A 1 72 ? 7.471 4.802 -2.604 1.00 92.88 72 SER A O 1
ATOM 557 N N . LEU A 1 73 ? 5.914 3.563 -1.569 1.00 90.69 73 LEU A N 1
ATOM 558 C CA . LEU A 1 73 ? 6.172 2.344 -2.327 1.00 90.69 73 LEU A CA 1
ATOM 559 C C . LEU A 1 73 ? 5.708 2.457 -3.785 1.00 90.69 73 LEU A C 1
ATOM 561 O O . LEU A 1 73 ? 6.412 1.999 -4.685 1.00 90.69 73 LEU A O 1
ATOM 565 N N . VAL A 1 74 ? 4.575 3.113 -4.043 1.00 90.94 74 VAL A N 1
ATOM 566 C CA . VAL A 1 74 ? 4.110 3.415 -5.404 1.00 90.94 74 VAL A CA 1
ATOM 567 C C . VAL A 1 74 ? 5.072 4.377 -6.102 1.00 90.94 74 VAL A C 1
ATOM 569 O O . VAL A 1 74 ? 5.449 4.128 -7.247 1.00 90.94 74 VAL A O 1
ATOM 572 N N . ALA A 1 75 ? 5.543 5.423 -5.420 1.00 91.12 75 ALA A N 1
ATOM 573 C CA . ALA A 1 75 ? 6.545 6.336 -5.966 1.00 91.12 75 ALA A CA 1
ATOM 574 C C . ALA A 1 75 ? 7.851 5.600 -6.317 1.00 91.12 75 ALA A C 1
ATOM 576 O O . ALA A 1 75 ? 8.395 5.781 -7.408 1.00 91.12 75 ALA A O 1
ATOM 577 N N . LEU A 1 76 ? 8.313 4.700 -5.440 1.00 87.25 76 LEU A N 1
ATOM 578 C CA . LEU A 1 76 ? 9.466 3.840 -5.709 1.00 87.25 76 LEU A CA 1
ATOM 579 C C . LEU A 1 76 ? 9.231 2.934 -6.927 1.00 87.25 76 LEU A C 1
ATOM 581 O O . LEU A 1 76 ? 10.106 2.810 -7.784 1.00 87.25 76 LEU A O 1
ATOM 585 N N . LYS A 1 77 ? 8.048 2.321 -7.035 1.00 87.56 77 LYS A N 1
ATOM 586 C CA . LYS A 1 77 ? 7.659 1.475 -8.171 1.00 87.56 77 LYS A CA 1
ATOM 587 C C . LYS A 1 77 ? 7.719 2.242 -9.496 1.00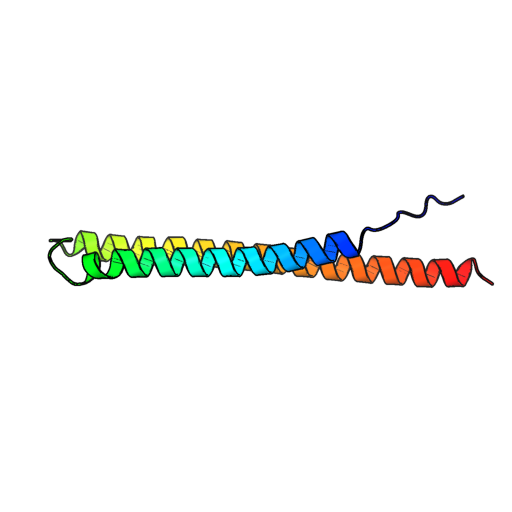 87.56 77 LYS A C 1
ATOM 589 O O . LYS A 1 77 ? 8.230 1.696 -10.478 1.00 87.56 77 LYS A O 1
ATOM 594 N N . VAL A 1 78 ? 7.215 3.478 -9.520 1.00 87.12 78 VAL A N 1
ATOM 595 C CA . VAL A 1 78 ? 7.251 4.364 -10.696 1.00 87.12 78 VAL A CA 1
ATOM 596 C C . VAL A 1 78 ? 8.691 4.712 -11.056 1.00 87.12 78 VAL A C 1
ATOM 598 O O . VAL A 1 78 ? 9.095 4.467 -12.188 1.00 87.12 78 VAL A O 1
ATOM 601 N N . ALA A 1 79 ? 9.497 5.161 -10.089 1.00 86.19 79 ALA A N 1
ATOM 602 C CA . ALA A 1 79 ? 10.902 5.502 -10.317 1.00 86.19 79 ALA A CA 1
ATOM 603 C C . ALA A 1 79 ? 11.719 4.309 -10.854 1.00 86.19 79 ALA A C 1
ATOM 605 O O . ALA A 1 79 ? 12.554 4.465 -11.747 1.00 86.19 79 ALA A O 1
ATOM 606 N N . LEU A 1 80 ? 11.452 3.096 -10.354 1.00 85.00 80 LEU A N 1
ATOM 607 C CA . LEU A 1 80 ? 12.048 1.861 -10.873 1.00 85.00 80 LEU A CA 1
ATOM 608 C C . LEU A 1 80 ? 11.624 1.577 -12.322 1.00 85.00 80 LEU A C 1
ATOM 610 O O . LEU A 1 80 ? 12.453 1.152 -13.129 1.00 85.00 80 LEU A O 1
ATOM 614 N N . GLY A 1 81 ? 10.356 1.828 -12.655 1.00 83.81 81 GLY A N 1
ATOM 615 C CA . GLY A 1 81 ? 9.824 1.691 -14.011 1.00 83.81 81 GLY A CA 1
ATOM 616 C C . GLY A 1 81 ? 10.490 2.662 -14.981 1.00 83.81 81 GLY A C 1
ATOM 617 O O . GLY A 1 81 ? 11.121 2.222 -15.942 1.00 83.81 81 GLY A O 1
ATOM 618 N N . GLU A 1 82 ? 10.439 3.957 -14.674 1.00 84.12 82 GLU A N 1
ATOM 619 C CA . GLU A 1 82 ? 11.033 5.030 -15.480 1.00 84.12 82 GLU A CA 1
ATOM 620 C C . GLU A 1 82 ? 12.542 4.839 -15.670 1.00 84.12 82 GLU A C 1
ATOM 622 O O . GLU A 1 82 ? 13.053 4.947 -16.787 1.00 84.12 82 GLU A O 1
ATOM 627 N N . GLY A 1 83 ? 13.260 4.481 -14.599 1.00 81.19 83 GLY A N 1
ATOM 628 C CA . GLY A 1 83 ? 14.685 4.171 -14.672 1.00 81.19 83 GLY A CA 1
ATOM 629 C C . GLY A 1 83 ? 14.963 3.006 -15.621 1.00 81.19 83 GLY A C 1
ATOM 630 O O . GLY A 1 83 ? 15.840 3.097 -16.481 1.00 81.19 83 GLY A O 1
ATOM 631 N N . SER A 1 84 ? 14.182 1.926 -15.523 1.00 79.81 84 SER A N 1
ATOM 632 C CA . SER A 1 84 ? 14.344 0.753 -16.386 1.00 79.81 84 SER A CA 1
ATOM 633 C C . SER A 1 84 ? 14.049 1.051 -17.863 1.00 79.81 84 SER A C 1
ATOM 635 O O . SER A 1 84 ? 14.796 0.612 -18.740 1.00 79.81 84 SER A O 1
ATOM 637 N N . GLU A 1 85 ? 13.018 1.844 -18.158 1.00 79.69 85 GLU A N 1
ATOM 638 C CA . GLU A 1 85 ? 12.665 2.246 -19.522 1.00 79.69 85 GLU A CA 1
ATOM 639 C C . GLU A 1 85 ? 13.709 3.189 -20.124 1.00 79.69 85 GLU A C 1
ATOM 641 O O . GLU A 1 85 ? 14.141 2.985 -21.262 1.00 79.69 85 GLU A O 1
ATOM 646 N N . GLY A 1 86 ? 14.177 4.173 -19.348 1.00 76.31 86 GLY A N 1
ATOM 647 C CA . GLY A 1 86 ? 15.219 5.108 -19.769 1.00 76.31 86 GLY A CA 1
ATOM 648 C C . GLY A 1 86 ? 16.530 4.401 -20.118 1.00 76.31 86 GLY A C 1
ATOM 649 O O . GLY A 1 86 ? 17.143 4.690 -21.150 1.00 76.31 86 GLY A O 1
ATOM 650 N N . ILE A 1 87 ? 16.916 3.417 -19.305 1.00 76.06 87 ILE A N 1
ATOM 651 C CA . ILE A 1 87 ? 18.092 2.577 -19.545 1.00 76.06 87 ILE A CA 1
ATOM 652 C C . ILE A 1 87 ? 17.894 1.705 -20.789 1.00 76.06 87 ILE A C 1
ATOM 654 O O . ILE A 1 87 ? 18.760 1.671 -21.660 1.00 76.06 87 ILE A O 1
ATOM 658 N N . ARG A 1 88 ? 16.733 1.055 -20.937 1.00 76.50 88 ARG A N 1
ATOM 659 C CA . ARG A 1 88 ? 16.432 0.237 -22.123 1.00 76.50 88 ARG A CA 1
ATOM 660 C C . ARG A 1 88 ? 16.474 1.062 -23.413 1.00 76.50 88 ARG A C 1
ATOM 662 O O . ARG A 1 88 ? 16.986 0.594 -24.427 1.00 76.50 88 ARG A O 1
ATOM 669 N N . ALA A 1 89 ? 15.974 2.297 -23.384 1.00 78.25 89 ALA A N 1
ATOM 670 C CA . ALA A 1 89 ? 16.051 3.211 -24.520 1.00 78.25 89 ALA A CA 1
ATO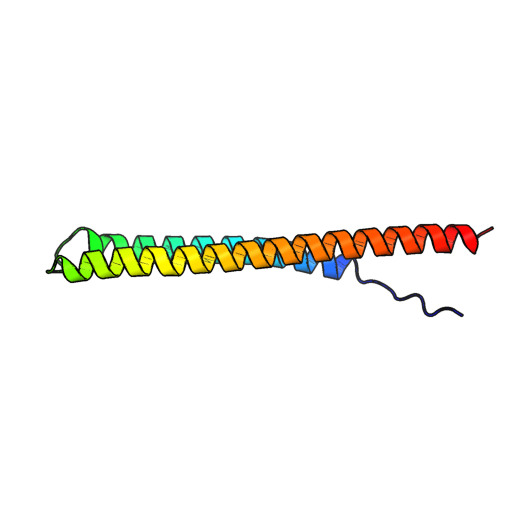M 671 C C . ALA A 1 89 ? 17.498 3.631 -24.837 1.00 78.25 89 ALA A C 1
ATOM 673 O O . ALA A 1 89 ? 17.855 3.775 -26.007 1.00 78.25 89 ALA A O 1
ATOM 674 N N . ALA A 1 90 ? 18.343 3.820 -23.817 1.00 76.69 90 ALA A N 1
ATOM 675 C CA . ALA A 1 90 ? 19.766 4.094 -24.002 1.00 76.69 90 ALA A CA 1
ATOM 676 C C . ALA A 1 90 ? 20.505 2.904 -24.636 1.00 76.69 90 ALA A C 1
ATOM 678 O O . ALA A 1 90 ? 21.265 3.115 -25.582 1.00 76.69 90 ALA A O 1
ATOM 679 N N . ASP A 1 91 ? 20.211 1.677 -24.202 1.00 74.25 91 ASP A N 1
ATOM 680 C CA . ASP A 1 91 ? 20.792 0.454 -24.767 1.00 74.25 91 ASP A CA 1
ATOM 681 C C . ASP A 1 91 ? 20.400 0.257 -26.234 1.00 74.25 91 ASP A C 1
ATOM 683 O O . ASP A 1 91 ? 21.263 -0.008 -27.069 1.00 74.25 91 ASP A O 1
ATOM 687 N N . VAL A 1 92 ? 19.121 0.452 -26.582 1.00 76.88 92 VAL A N 1
ATOM 688 C CA . VAL A 1 92 ? 18.651 0.356 -27.977 1.00 76.88 92 VAL A CA 1
ATOM 689 C C . VAL A 1 92 ? 19.349 1.385 -28.867 1.00 76.88 92 VAL A C 1
ATOM 691 O O . VAL A 1 92 ? 19.789 1.046 -29.966 1.00 76.88 92 VAL A O 1
ATOM 694 N N . ARG A 1 93 ? 19.495 2.631 -28.393 1.00 75.69 93 ARG A N 1
ATOM 695 C CA . ARG A 1 93 ? 20.232 3.671 -29.129 1.00 75.69 93 ARG A CA 1
ATOM 696 C C . ARG A 1 93 ? 21.697 3.286 -29.308 1.00 75.69 93 ARG A C 1
ATOM 698 O O . ARG A 1 93 ? 22.204 3.359 -30.419 1.00 75.69 93 ARG A O 1
ATOM 705 N N . SER A 1 94 ? 22.363 2.847 -28.242 1.00 70.00 94 SER A N 1
ATOM 706 C CA . SER A 1 94 ? 23.769 2.434 -28.284 1.00 70.00 94 SER A CA 1
ATOM 707 C C . SER A 1 94 ? 23.989 1.264 -29.250 1.00 70.00 94 SER A C 1
ATOM 709 O O . SER A 1 94 ? 24.860 1.327 -30.114 1.00 70.00 94 SER A O 1
ATOM 711 N N . ALA A 1 95 ? 23.137 0.237 -29.194 1.00 71.06 95 ALA A N 1
ATOM 712 C CA . ALA A 1 95 ? 23.185 -0.899 -30.111 1.00 71.06 95 ALA A CA 1
ATOM 713 C C . ALA A 1 95 ? 23.010 -0.478 -31.582 1.00 71.06 95 ALA A C 1
ATOM 715 O O . ALA A 1 95 ? 23.688 -1.019 -32.452 1.00 71.06 95 ALA A O 1
ATOM 716 N N . ALA A 1 96 ? 22.162 0.517 -31.862 1.00 73.12 96 ALA A N 1
ATOM 717 C CA . ALA A 1 96 ? 21.998 1.069 -33.206 1.00 73.12 96 ALA A CA 1
ATOM 718 C C . ALA A 1 96 ? 23.240 1.832 -33.710 1.00 73.12 96 ALA A C 1
ATOM 720 O O . ALA A 1 96 ? 23.496 1.836 -34.909 1.00 73.12 96 ALA A O 1
ATOM 721 N N . TYR A 1 97 ? 24.029 2.446 -32.820 1.00 66.00 97 TYR A N 1
ATOM 722 C CA . TYR A 1 97 ? 25.268 3.148 -33.188 1.00 66.00 97 TYR A CA 1
ATOM 723 C C . TYR A 1 97 ? 26.472 2.219 -33.396 1.00 66.00 97 TYR A C 1
ATOM 725 O O . TYR A 1 97 ? 27.380 2.576 -34.140 1.00 66.00 97 TYR A O 1
ATOM 733 N N . PHE A 1 98 ? 26.498 1.050 -32.750 1.00 63.09 98 PHE A N 1
ATOM 734 C CA . PHE A 1 98 ? 27.617 0.098 -32.832 1.00 63.09 98 PHE A CA 1
ATOM 735 C C . PHE A 1 98 ? 27.335 -1.144 -33.698 1.00 63.09 98 PHE A C 1
ATOM 737 O O . PHE A 1 98 ? 28.226 -1.974 -33.867 1.00 63.09 98 PHE A O 1
ATOM 744 N N . GLY A 1 99 ? 26.113 -1.293 -34.218 1.00 56.94 99 GLY A N 1
ATOM 745 C CA . GLY A 1 99 ? 25.680 -2.415 -35.062 1.00 56.94 99 GLY A CA 1
ATOM 746 C C . GLY A 1 99 ? 25.535 -2.095 -36.556 1.00 56.94 99 GLY A C 1
ATOM 747 O O . GLY A 1 99 ? 24.942 -2.905 -37.269 1.00 56.94 99 GLY A O 1
ATOM 748 N N . GLY A 1 100 ? 26.017 -0.930 -37.007 1.00 48.19 100 GLY A N 1
ATOM 749 C CA . GLY A 1 100 ? 26.069 -0.511 -38.415 1.00 48.19 100 GLY A CA 1
ATOM 750 C C . GLY A 1 100 ? 27.470 -0.588 -39.003 1.00 48.19 100 GLY A C 1
ATOM 751 O O . GLY A 1 100 ? 28.435 -0.363 -38.239 1.00 48.19 100 GLY A O 1
#

Organism: NCBI:txid406432

Sequence (100 aa):
MGDLIRYNYVGIKNGQDAIDKFIMQMDMELDAIESKLKPLDTGEAWSGSDAQVAYHDLKSQWRAAAGAIAESLVALKVALGEGSEGIRAADVRSAAYFGG

Radius of gyration: 23.11 Å; chains: 1; bounding box: 55×18×68 Å

Foldseek 3Di:
DPPPPPDPVVVLVVLLVVLVVVLVVLVVVLVVVVVVCVVVLPDDNQPDPVSNVVCVVVNVVVVVVSVVVNVVSVVVNVVSVVVVVVVVVVVVVVCVVPVD